Protein AF-W9EE15-F1 (afdb_monomer)

Structure (mmCIF, N/CA/C/O backbone):
data_AF-W9EE15-F1
#
_entry.id   AF-W9EE15-F1
#
loop_
_atom_site.group_PDB
_atom_site.id
_atom_site.type_symbol
_atom_site.label_atom_id
_atom_site.label_alt_id
_atom_site.label_comp_id
_atom_site.label_asym_id
_atom_site.label_entity_id
_atom_site.label_seq_id
_atom_site.pdbx_PDB_ins_c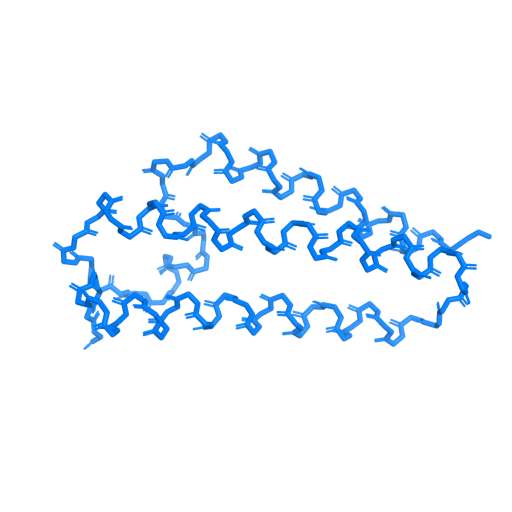ode
_atom_site.Cartn_x
_atom_site.Cartn_y
_atom_site.Cartn_z
_atom_site.occupancy
_atom_site.B_iso_or_equiv
_atom_site.auth_seq_id
_atom_site.auth_comp_id
_atom_site.auth_asym_id
_atom_site.auth_atom_id
_atom_site.pdbx_PDB_model_num
ATOM 1 N N . MET A 1 1 ? 13.108 2.933 -22.304 1.00 67.88 1 MET A N 1
ATOM 2 C CA . MET A 1 1 ? 12.630 3.381 -20.978 1.00 67.88 1 MET A CA 1
ATOM 3 C C . MET A 1 1 ? 11.519 2.444 -20.547 1.00 67.88 1 MET A C 1
ATOM 5 O O . MET A 1 1 ? 10.643 2.166 -21.360 1.00 67.88 1 MET A O 1
ATOM 9 N N . ASN A 1 2 ? 11.590 1.888 -19.339 1.00 81.44 2 ASN A N 1
ATOM 10 C CA . ASN A 1 2 ? 10.630 0.879 -18.902 1.00 81.44 2 ASN A CA 1
ATOM 11 C C . ASN A 1 2 ? 9.294 1.535 -18.518 1.00 81.44 2 ASN A C 1
ATOM 13 O O . ASN A 1 2 ? 9.072 1.904 -17.365 1.00 81.44 2 ASN A O 1
ATOM 17 N N . TRP A 1 3 ? 8.420 1.713 -19.511 1.00 85.00 3 TRP A N 1
ATOM 18 C CA . TRP A 1 3 ? 7.108 2.350 -19.357 1.00 85.00 3 TRP A CA 1
ATOM 19 C C . TRP A 1 3 ? 6.247 1.686 -18.283 1.00 85.00 3 TRP A C 1
ATOM 21 O O . TRP A 1 3 ? 5.496 2.361 -17.584 1.00 85.00 3 TRP A O 1
ATOM 31 N N . LEU A 1 4 ? 6.396 0.377 -18.095 1.00 87.25 4 LEU A N 1
ATOM 32 C CA . LEU A 1 4 ? 5.647 -0.358 -17.085 1.00 87.25 4 LEU A CA 1
ATOM 33 C C . LEU A 1 4 ? 6.094 -0.015 -15.657 1.00 87.25 4 LEU A C 1
ATOM 35 O O . LEU A 1 4 ? 5.262 0.068 -14.756 1.00 87.25 4 LEU A O 1
ATOM 39 N N . GLY A 1 5 ? 7.386 0.254 -15.450 1.00 87.69 5 GLY A N 1
ATOM 40 C CA . GLY A 1 5 ? 7.881 0.765 -14.170 1.00 87.69 5 GLY A CA 1
ATOM 41 C C . GLY A 1 5 ? 7.304 2.146 -13.841 1.00 87.69 5 GLY A C 1
ATOM 42 O O . GLY A 1 5 ? 6.935 2.397 -12.697 1.00 87.69 5 GLY A O 1
ATOM 43 N N . ILE A 1 6 ? 7.125 3.008 -14.852 1.00 91.31 6 ILE A N 1
ATOM 44 C CA . ILE A 1 6 ? 6.486 4.328 -14.692 1.00 91.31 6 ILE A CA 1
ATOM 45 C C .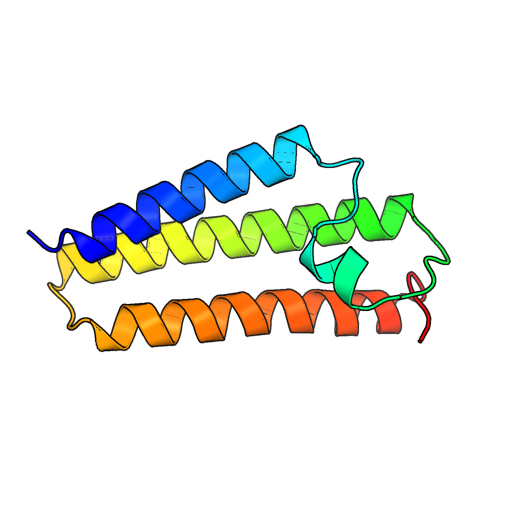 ILE A 1 6 ? 5.026 4.171 -14.258 1.00 91.31 6 ILE A C 1
ATOM 47 O O . ILE A 1 6 ? 4.590 4.845 -13.325 1.00 91.31 6 ILE A O 1
ATOM 51 N N . VAL A 1 7 ? 4.286 3.246 -14.878 1.00 91.38 7 VAL A N 1
ATOM 52 C CA . VAL A 1 7 ? 2.908 2.920 -14.470 1.00 91.38 7 VAL A CA 1
ATOM 53 C C . VAL A 1 7 ? 2.862 2.489 -13.003 1.00 91.38 7 VAL A C 1
ATOM 55 O O . VAL A 1 7 ? 1.974 2.925 -12.274 1.00 91.38 7 VAL A O 1
ATOM 58 N N . LEU A 1 8 ? 3.836 1.695 -12.545 1.00 91.25 8 LEU A N 1
ATOM 59 C CA . LEU A 1 8 ? 3.915 1.253 -11.151 1.00 91.25 8 LEU A CA 1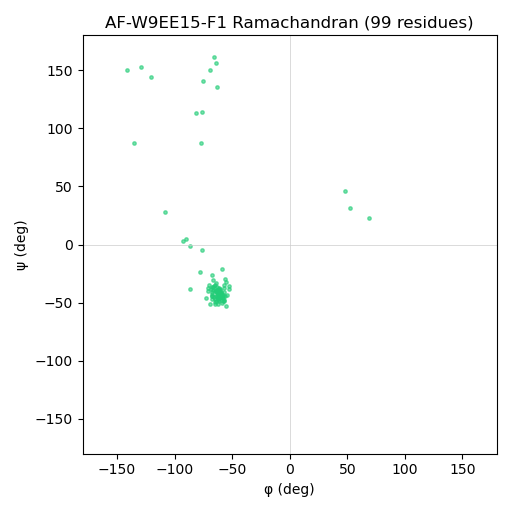
ATOM 60 C C . LEU A 1 8 ? 4.117 2.419 -10.174 1.00 91.25 8 LEU A C 1
ATOM 62 O O . LEU A 1 8 ? 3.443 2.491 -9.147 1.00 91.25 8 LEU A O 1
ATOM 66 N N . VAL A 1 9 ? 5.016 3.350 -10.513 1.00 94.12 9 VAL A N 1
ATOM 67 C CA . VAL A 1 9 ? 5.264 4.557 -9.710 1.00 94.12 9 VAL A CA 1
ATOM 68 C C . VAL A 1 9 ? 3.998 5.406 -9.622 1.00 94.12 9 VAL A C 1
ATOM 70 O O . VAL A 1 9 ? 3.583 5.780 -8.525 1.00 94.12 9 VAL A O 1
ATOM 73 N N . ILE A 1 10 ? 3.345 5.660 -10.760 1.00 94.81 10 ILE A N 1
ATOM 74 C CA . ILE A 1 10 ? 2.094 6.426 -10.814 1.00 94.81 10 ILE A CA 1
ATOM 75 C C . ILE A 1 10 ? 1.010 5.736 -9.977 1.00 94.81 10 ILE A C 1
ATOM 77 O O . ILE A 1 10 ? 0.346 6.393 -9.176 1.00 94.81 10 ILE A O 1
ATOM 81 N N . ALA A 1 11 ? 0.864 4.414 -10.096 1.00 93.38 11 ALA A N 1
ATOM 82 C CA . ALA A 1 11 ? -0.082 3.641 -9.297 1.00 93.38 11 ALA A CA 1
ATOM 83 C C . ALA A 1 11 ? 0.204 3.760 -7.792 1.00 93.38 11 ALA A C 1
ATOM 85 O O . ALA A 1 11 ? -0.727 3.958 -7.014 1.00 93.38 11 ALA A O 1
ATOM 86 N N . GLY A 1 12 ? 1.475 3.712 -7.380 1.00 93.31 12 GLY A N 1
ATOM 87 C CA . GLY A 1 12 ? 1.876 3.922 -5.989 1.00 93.31 12 GLY A CA 1
ATOM 88 C C . GLY A 1 12 ? 1.477 5.302 -5.461 1.00 93.31 12 GLY A C 1
ATOM 89 O O . GLY A 1 12 ? 0.922 5.398 -4.364 1.00 93.31 12 GLY A O 1
ATOM 90 N N . VAL A 1 13 ? 1.696 6.361 -6.246 1.00 95.31 13 VAL A N 1
ATOM 91 C CA . VAL A 1 13 ? 1.336 7.741 -5.870 1.00 95.31 13 VAL A CA 1
ATOM 92 C C . VAL A 1 13 ? -0.182 7.921 -5.795 1.00 95.31 13 VAL A C 1
ATOM 94 O O . VAL A 1 13 ? -0.694 8.435 -4.798 1.00 95.31 13 VAL A O 1
ATOM 97 N N . ILE A 1 14 ? -0.921 7.443 -6.801 1.00 94.75 14 ILE A N 1
ATOM 98 C CA . ILE A 1 14 ? -2.391 7.495 -6.817 1.00 94.75 14 ILE A CA 1
ATOM 99 C C . ILE A 1 14 ? -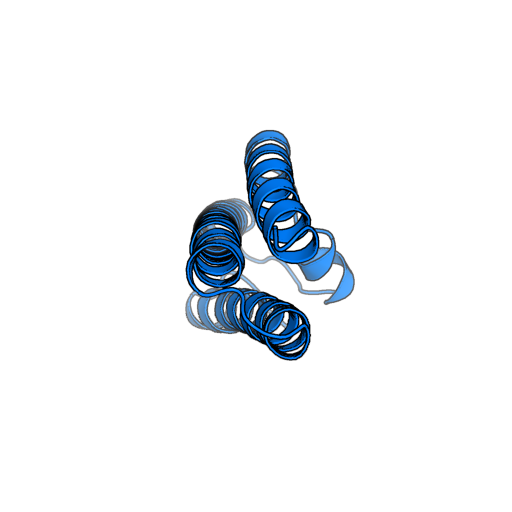2.962 6.719 -5.626 1.00 94.75 14 ILE A C 1
ATOM 101 O O . ILE A 1 14 ? -3.871 7.203 -4.949 1.00 94.75 14 ILE A O 1
ATOM 105 N N . TYR A 1 15 ? -2.411 5.541 -5.326 1.00 92.88 15 TYR A N 1
ATOM 106 C CA . TYR A 1 15 ? -2.832 4.737 -4.183 1.00 92.88 15 TYR A CA 1
ATOM 107 C C . TYR A 1 15 ? -2.592 5.458 -2.849 1.00 92.88 15 TYR A C 1
ATOM 109 O O . TYR A 1 15 ? -3.445 5.397 -1.959 1.00 92.88 15 TYR A O 1
ATOM 117 N N . LEU A 1 16 ? -1.482 6.194 -2.710 1.00 93.62 16 LEU A N 1
ATOM 118 C CA . LEU A 1 16 ? -1.211 7.014 -1.524 1.00 93.62 16 LEU A CA 1
ATOM 119 C C . LEU A 1 16 ? -2.260 8.106 -1.349 1.00 93.62 16 LEU A C 1
ATOM 121 O O . LEU A 1 16 ? -2.854 8.225 -0.279 1.00 93.62 16 LEU A O 1
ATOM 125 N N . MET A 1 17 ? -2.511 8.872 -2.415 1.00 92.31 17 MET A N 1
ATOM 126 C CA . MET A 1 17 ? -3.514 9.934 -2.413 1.00 92.31 17 MET A CA 1
ATOM 127 C C . MET A 1 17 ? -4.886 9.380 -2.038 1.00 92.31 17 MET A C 1
ATOM 129 O O . MET A 1 17 ? -5.539 9.902 -1.136 1.00 92.31 17 MET A O 1
ATOM 133 N N . TYR A 1 18 ? -5.293 8.280 -2.675 1.00 91.06 18 TYR A N 1
ATOM 134 C CA . TYR A 1 18 ? -6.542 7.595 -2.367 1.00 91.06 18 TYR A CA 1
ATOM 135 C C . TYR A 1 18 ? -6.627 7.195 -0.888 1.00 91.06 18 TYR A C 1
ATOM 137 O O . TYR A 1 18 ? -7.664 7.405 -0.257 1.00 91.06 18 TYR A O 1
ATOM 145 N N . SER A 1 19 ? -5.542 6.648 -0.334 1.00 89.19 19 SER A N 1
ATOM 146 C CA . SER A 1 19 ? -5.483 6.173 1.052 1.00 89.19 19 SER A CA 1
ATOM 147 C C . SER A 1 19 ? -5.577 7.313 2.064 1.00 89.19 19 SER A C 1
ATOM 149 O O . SER A 1 19 ? -6.224 7.159 3.095 1.00 89.19 19 SER A O 1
ATOM 151 N N . ILE A 1 20 ? -4.978 8.468 1.763 1.00 90.75 20 ILE A N 1
ATOM 152 C CA . ILE A 1 20 ? -5.047 9.660 2.618 1.00 90.75 20 ILE A CA 1
ATOM 153 C C . ILE A 1 20 ? -6.443 10.293 2.553 1.00 90.75 20 ILE A C 1
ATOM 155 O O . ILE A 1 20 ? -7.021 10.600 3.595 1.00 90.75 20 ILE A O 1
ATOM 159 N N . LEU A 1 21 ? -7.007 10.450 1.349 1.00 89.12 21 LEU A N 1
ATOM 160 C CA . LEU A 1 21 ? -8.342 11.032 1.147 1.00 89.12 21 LEU A CA 1
ATOM 161 C C . LEU A 1 21 ? -9.453 10.174 1.764 1.00 89.12 21 LEU A C 1
ATOM 163 O O . LEU A 1 21 ? -10.453 10.701 2.241 1.00 89.12 21 LEU A O 1
ATOM 167 N N . ASN A 1 22 ? -9.276 8.852 1.768 1.00 87.25 22 ASN A N 1
ATOM 168 C CA . ASN A 1 22 ? -10.237 7.896 2.312 1.00 87.25 22 ASN A CA 1
ATOM 169 C C . ASN A 1 22 ? -9.757 7.260 3.623 1.00 87.25 22 ASN A C 1
ATOM 171 O O . ASN A 1 22 ? -10.155 6.139 3.931 1.00 87.25 22 ASN A O 1
ATOM 175 N N . LYS A 1 23 ? -8.927 7.959 4.407 1.00 85.94 23 LYS A N 1
ATOM 176 C CA . LYS A 1 23 ? -8.371 7.448 5.675 1.00 85.94 23 LYS A CA 1
ATOM 177 C C . LYS A 1 23 ? -9.439 6.996 6.681 1.00 85.94 23 LYS A C 1
ATOM 179 O O . LYS A 1 23 ? -9.196 6.073 7.450 1.00 85.94 23 LYS A O 1
ATOM 184 N N . ASP A 1 24 ? -10.618 7.615 6.635 1.00 83.31 24 ASP A N 1
ATOM 185 C CA . ASP A 1 24 ? -11.743 7.334 7.534 1.00 83.31 24 ASP A CA 1
ATOM 186 C C . ASP A 1 24 ? -12.679 6.241 6.980 1.00 83.31 24 ASP A C 1
ATOM 188 O O . ASP A 1 24 ? -13.729 5.947 7.548 1.00 83.31 24 ASP A O 1
ATOM 192 N N . LYS A 1 25 ? -12.320 5.631 5.841 1.00 82.81 25 LYS A N 1
ATOM 193 C CA . LYS A 1 25 ? -13.093 4.578 5.180 1.00 82.81 25 LYS A CA 1
ATOM 194 C C . LYS A 1 25 ? -12.273 3.298 5.063 1.00 82.81 25 LYS A C 1
ATOM 196 O O . LYS A 1 25 ? -11.073 3.294 4.792 1.00 82.81 25 LYS A O 1
ATOM 201 N N . VAL A 1 26 ? -12.955 2.169 5.210 1.00 79.31 26 VAL A N 1
ATOM 202 C CA . VAL A 1 26 ? -12.383 0.852 4.915 1.00 79.31 26 VAL A CA 1
ATOM 203 C C . VAL A 1 26 ? -12.038 0.750 3.430 1.00 79.31 26 VAL A C 1
ATOM 205 O O . VAL A 1 26 ? -12.835 1.133 2.571 1.00 79.31 26 VAL A O 1
ATOM 208 N N . THR A 1 27 ? -10.857 0.220 3.112 1.00 76.06 27 THR A N 1
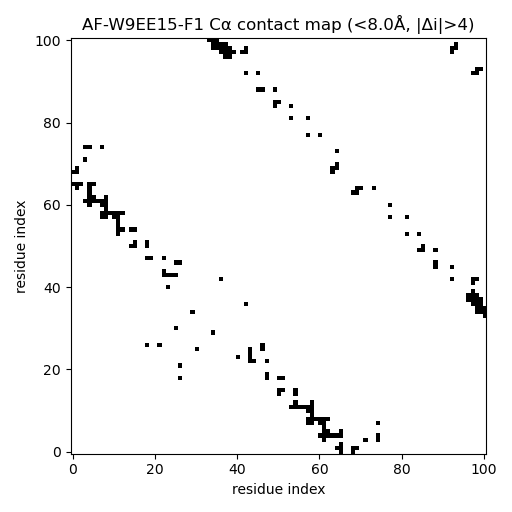ATOM 209 C CA . THR A 1 27 ? -10.463 -0.022 1.720 1.00 76.06 27 THR A CA 1
ATOM 210 C C . THR A 1 27 ? -11.377 -1.064 1.078 1.00 76.06 27 THR A C 1
ATOM 212 O O . THR A 1 27 ? -11.969 -1.916 1.747 1.00 76.06 27 THR A O 1
ATOM 215 N N . TYR A 1 28 ? -11.473 -1.023 -0.255 1.00 69.06 28 TYR A N 1
ATOM 216 C CA . TYR A 1 28 ? -12.248 -1.999 -1.027 1.00 69.06 28 TYR A CA 1
ATOM 217 C C . TYR A 1 28 ? -11.855 -3.446 -0.686 1.00 69.06 28 TYR A C 1
ATOM 219 O O . TYR A 1 28 ? -12.716 -4.315 -0.556 1.00 69.06 28 TYR A O 1
ATOM 227 N N . TYR A 1 29 ? -10.559 -3.678 -0.467 1.00 65.75 29 TYR A N 1
ATOM 228 C CA . TYR A 1 29 ? -10.021 -4.972 -0.066 1.00 65.75 29 TYR A CA 1
ATOM 229 C C . TYR A 1 29 ? -10.636 -5.467 1.253 1.00 65.75 29 TYR A C 1
ATOM 231 O O . TYR A 1 29 ? -11.164 -6.576 1.312 1.00 65.75 29 TYR A O 1
ATOM 239 N N . THR A 1 30 ? -10.647 -4.626 2.291 1.00 67.25 30 THR A N 1
ATOM 240 C CA . THR A 1 30 ? -11.255 -4.953 3.589 1.00 67.25 30 THR A CA 1
ATOM 241 C C . THR A 1 30 ? -12.755 -5.178 3.478 1.00 67.25 30 THR A C 1
ATOM 243 O O . THR A 1 30 ? -13.290 -6.122 4.057 1.00 67.25 30 THR A O 1
ATOM 246 N N . ARG A 1 31 ? -13.444 -4.352 2.684 1.00 70.25 31 ARG A N 1
ATOM 247 C CA . ARG A 1 31 ? -14.889 -4.490 2.469 1.00 70.25 31 ARG A CA 1
ATOM 248 C C . ARG A 1 31 ? -15.244 -5.840 1.840 1.00 70.25 31 ARG A C 1
ATOM 250 O O . ARG A 1 31 ? -16.244 -6.445 2.218 1.00 70.25 31 ARG A O 1
ATOM 257 N N . LYS A 1 32 ? -14.415 -6.328 0.913 1.00 73.81 32 LYS A N 1
ATOM 258 C CA . LYS A 1 32 ? -14.599 -7.629 0.255 1.00 73.81 32 LYS A CA 1
ATOM 259 C C . LYS A 1 32 ? -14.440 -8.807 1.223 1.00 73.81 32 LYS A C 1
ATOM 261 O O . LYS A 1 32 ? -15.101 -9.823 1.038 1.00 73.81 32 LYS A O 1
ATOM 266 N N . ALA A 1 33 ? -13.616 -8.661 2.258 1.00 71.50 33 ALA A N 1
ATOM 267 C CA . ALA A 1 33 ? -13.336 -9.722 3.221 1.00 71.50 33 ALA A CA 1
ATOM 268 C C . ALA A 1 33 ? -14.464 -9.968 4.251 1.00 71.50 33 ALA A C 1
ATOM 270 O O . ALA A 1 33 ? -14.364 -10.921 5.014 1.00 71.50 33 ALA A O 1
ATOM 271 N N . LYS A 1 34 ? -15.542 -9.159 4.266 1.00 72.31 34 LYS A N 1
ATOM 272 C CA . LYS A 1 34 ? -16.710 -9.288 5.177 1.00 72.31 34 LYS A CA 1
ATOM 273 C C . LYS A 1 34 ? -16.362 -9.363 6.673 1.00 72.31 34 LYS A C 1
ATOM 275 O O . LYS A 1 34 ? -17.067 -9.986 7.458 1.00 72.31 34 LYS A O 1
ATOM 280 N N . ILE A 1 35 ? -15.285 -8.705 7.062 1.00 78.38 35 ILE A N 1
ATOM 281 C CA . ILE A 1 35 ? -14.750 -8.775 8.418 1.00 78.38 35 ILE A CA 1
ATOM 282 C C . ILE A 1 35 ? -15.596 -7.946 9.384 1.00 78.38 35 ILE A C 1
ATOM 284 O O . ILE A 1 35 ? -16.018 -6.832 9.051 1.00 78.38 35 ILE A O 1
ATOM 288 N N . ARG A 1 36 ? -15.801 -8.455 10.604 1.00 79.25 36 ARG A N 1
ATOM 289 C CA 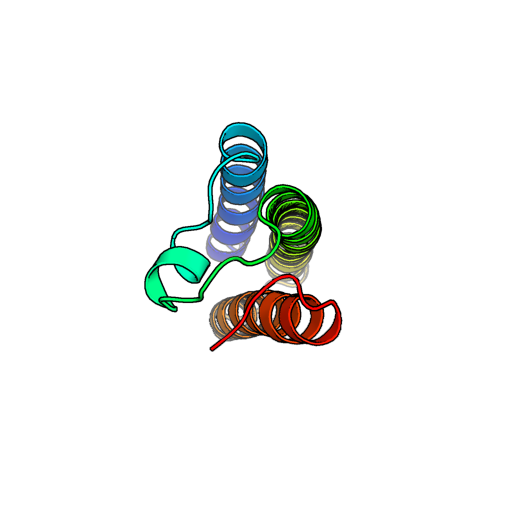. ARG A 1 36 ? -16.481 -7.711 11.666 1.00 79.25 36 ARG A CA 1
ATOM 290 C C . ARG A 1 36 ? -15.486 -6.766 12.338 1.00 79.25 36 ARG A C 1
ATOM 292 O O . ARG A 1 36 ? -14.539 -7.203 12.984 1.00 79.25 36 ARG A O 1
ATOM 299 N N . LEU A 1 37 ? -15.692 -5.461 12.173 1.00 84.19 37 LEU A N 1
ATOM 300 C CA . LEU A 1 37 ? -14.883 -4.432 12.831 1.00 84.19 37 LEU A CA 1
ATOM 301 C C . LEU A 1 37 ? -15.305 -4.320 14.300 1.00 84.19 37 LEU A C 1
ATOM 303 O O . LEU A 1 37 ? -16.424 -3.904 14.589 1.00 84.19 37 LEU A O 1
ATOM 307 N N . LEU A 1 38 ? -14.408 -4.687 15.216 1.00 84.50 38 LEU A N 1
ATOM 308 C CA . LEU A 1 38 ? -14.602 -4.522 16.661 1.00 84.50 38 LEU A CA 1
ATOM 309 C C . LEU A 1 38 ? -14.157 -3.128 17.117 1.00 84.50 38 LEU A C 1
ATOM 311 O O . LEU A 1 38 ? -14.801 -2.515 17.964 1.00 84.50 38 LEU A O 1
ATOM 315 N N . LYS A 1 39 ? -13.062 -2.619 16.532 1.00 88.12 39 LYS A N 1
ATOM 316 C CA . LYS A 1 39 ? -12.488 -1.301 16.834 1.00 88.12 39 LYS A CA 1
ATOM 317 C C . LYS A 1 39 ? -12.122 -0.563 15.548 1.00 88.12 39 LYS A C 1
ATOM 319 O O . LYS A 1 39 ? -11.000 -0.662 15.048 1.00 88.12 39 LYS A O 1
ATOM 324 N N . SER A 1 40 ? -13.096 0.163 14.998 1.00 86.50 40 SER A N 1
ATOM 325 C CA . SER A 1 40 ? -12.998 0.839 13.697 1.00 86.50 40 SER A CA 1
ATOM 326 C C . SER A 1 40 ? -11.829 1.814 13.615 1.00 86.50 40 SER A C 1
ATOM 328 O O . SER A 1 40 ? -11.053 1.757 12.668 1.00 86.50 40 SER A O 1
ATOM 330 N N . ASP A 1 41 ? -11.661 2.678 14.611 1.00 88.00 41 ASP A N 1
ATOM 331 C CA . ASP A 1 41 ? -10.716 3.798 14.522 1.00 88.00 41 ASP A CA 1
ATOM 332 C C . ASP A 1 41 ? -9.264 3.315 14.562 1.00 88.00 41 ASP A C 1
ATOM 334 O O . ASP A 1 41 ? -8.384 3.820 13.860 1.00 88.00 41 ASP A O 1
ATOM 338 N N . GLU A 1 42 ? -9.009 2.292 15.374 1.00 90.81 42 GLU A N 1
ATOM 339 C CA . GLU A 1 42 ? -7.706 1.643 15.501 1.00 90.81 42 GLU A CA 1
ATOM 340 C C . GLU A 1 42 ? -7.380 0.833 14.243 1.00 90.81 42 GLU A C 1
ATOM 342 O O . GLU A 1 42 ? -6.255 0.897 13.736 1.00 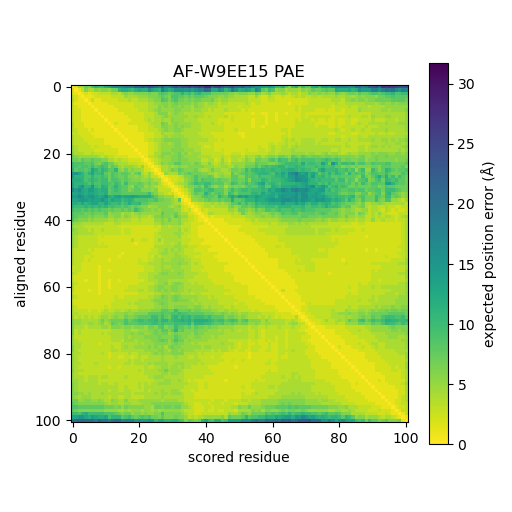90.81 42 GLU A O 1
ATOM 347 N N . PHE A 1 43 ? -8.386 0.153 13.684 1.00 90.69 43 PHE A N 1
ATOM 348 C CA . PHE A 1 43 ? -8.270 -0.532 12.405 1.00 90.69 43 PHE A CA 1
ATOM 349 C C . PHE A 1 43 ? -7.947 0.439 11.264 1.00 90.69 43 PHE A C 1
ATOM 351 O O . PHE A 1 43 ? -7.019 0.186 10.501 1.00 90.69 43 PHE A O 1
ATOM 358 N N . LEU A 1 44 ? -8.654 1.567 11.156 1.00 89.69 44 LEU A N 1
ATOM 359 C CA . LEU A 1 44 ? -8.445 2.562 10.099 1.00 89.69 44 LEU A CA 1
ATOM 360 C C . LEU A 1 44 ? -7.047 3.190 10.181 1.00 89.69 44 LEU A C 1
ATOM 362 O O . LEU A 1 44 ? -6.363 3.313 9.162 1.00 89.69 44 LEU A O 1
ATOM 366 N N . LYS A 1 45 ? -6.557 3.483 11.394 1.00 92.19 45 LYS A N 1
ATOM 367 C CA . LYS A 1 45 ? -5.167 3.927 11.611 1.00 92.19 45 LYS A CA 1
ATOM 368 C C . LYS A 1 45 ? -4.154 2.872 11.161 1.00 92.19 45 LYS A C 1
ATOM 370 O O . LYS A 1 45 ? -3.142 3.219 10.549 1.00 92.19 45 LYS A O 1
ATOM 375 N N . LEU A 1 46 ? -4.403 1.594 11.454 1.00 92.69 46 LEU A N 1
ATOM 376 C CA . LEU A 1 46 ? -3.535 0.497 11.022 1.00 92.69 46 LEU A CA 1
ATOM 377 C C . LEU A 1 46 ? -3.577 0.322 9.496 1.00 92.69 46 LEU A C 1
ATOM 379 O O . LEU A 1 46 ? -2.527 0.232 8.862 1.00 92.69 46 LEU A O 1
ATOM 383 N N . GLN A 1 47 ? -4.769 0.358 8.898 1.00 92.00 47 GLN A N 1
ATOM 384 C CA . GLN A 1 47 ? -4.984 0.278 7.454 1.00 92.00 47 GLN A CA 1
ATOM 385 C C . GLN A 1 47 ? -4.250 1.405 6.722 1.00 92.00 47 GLN A C 1
ATOM 387 O O . GLN A 1 47 ? -3.599 1.149 5.708 1.00 92.00 47 GLN A O 1
ATOM 392 N N . LEU A 1 48 ? -4.301 2.637 7.239 1.00 92.38 48 LEU A N 1
ATOM 393 C CA . LEU A 1 48 ? -3.577 3.769 6.664 1.00 92.38 48 LEU A CA 1
ATOM 394 C C . LEU A 1 48 ? -2.060 3.541 6.703 1.00 92.38 48 LEU A C 1
ATOM 396 O O . LEU A 1 48 ? -1.398 3.727 5.686 1.00 92.38 48 LEU A O 1
ATOM 400 N N . LYS A 1 49 ? -1.512 3.071 7.834 1.00 93.56 49 LYS A N 1
ATOM 401 C CA . LYS A 1 49 ? -0.077 2.744 7.951 1.00 93.56 49 LYS A CA 1
ATOM 402 C C . LYS A 1 49 ? 0.354 1.702 6.919 1.00 93.56 49 LYS A C 1
ATOM 404 O O . LYS A 1 49 ? 1.325 1.923 6.201 1.00 93.56 49 LYS A O 1
ATOM 409 N N . PHE A 1 50 ? -0.388 0.602 6.799 1.00 93.44 50 PHE A N 1
ATOM 410 C CA . PHE A 1 50 ? -0.102 -0.433 5.801 1.00 93.44 50 PHE A CA 1
ATOM 411 C C . PHE A 1 50 ? -0.266 0.076 4.367 1.00 93.44 50 PHE A C 1
ATOM 413 O O . PHE A 1 50 ? 0.508 -0.303 3.494 1.00 93.44 50 PHE A O 1
ATOM 420 N N . SER A 1 51 ? -1.219 0.973 4.119 1.00 93.25 51 SER A N 1
ATOM 421 C CA . SER A 1 51 ? -1.415 1.564 2.793 1.00 93.25 51 SER A CA 1
ATOM 422 C C . SER A 1 51 ? -0.267 2.492 2.393 1.00 93.25 51 SER A C 1
ATOM 424 O O . SER A 1 51 ? 0.176 2.452 1.247 1.00 93.25 51 SER A O 1
ATOM 426 N N . ILE A 1 52 ? 0.274 3.267 3.340 1.00 94.06 52 ILE A N 1
ATOM 427 C CA . ILE A 1 52 ? 1.486 4.070 3.128 1.00 94.06 52 ILE A CA 1
ATOM 428 C C . ILE A 1 52 ? 2.674 3.156 2.806 1.00 94.06 52 ILE A C 1
ATOM 430 O O . ILE A 1 52 ? 3.369 3.396 1.822 1.00 94.06 52 ILE A O 1
ATOM 434 N N . ILE A 1 53 ? 2.867 2.072 3.569 1.00 94.75 53 ILE A N 1
ATOM 435 C CA . ILE A 1 53 ? 3.923 1.079 3.301 1.00 94.75 53 ILE A CA 1
ATOM 436 C C . ILE A 1 53 ? 3.768 0.485 1.893 1.00 94.75 53 ILE A C 1
ATOM 438 O O . ILE A 1 53 ? 4.740 0.427 1.144 1.00 94.75 53 ILE A O 1
ATOM 442 N N . ASN A 1 54 ? 2.547 0.105 1.507 1.00 94.12 54 ASN A N 1
ATOM 443 C CA . ASN A 1 54 ? 2.243 -0.438 0.182 1.00 94.12 54 ASN A CA 1
ATOM 444 C C . ASN A 1 54 ? 2.559 0.547 -0.950 1.00 94.12 54 ASN A C 1
ATOM 446 O O . ASN A 1 54 ? 3.116 0.165 -1.977 1.00 94.12 54 ASN A O 1
ATOM 450 N N . SER A 1 55 ? 2.212 1.820 -0.765 1.00 94.56 55 SER A N 1
ATOM 451 C CA . SER A 1 55 ? 2.524 2.867 -1.735 1.00 94.56 55 SER A CA 1
ATOM 452 C C . SER A 1 55 ? 4.031 3.085 -1.877 1.00 94.56 55 SER A C 1
ATOM 454 O O . SER A 1 55 ? 4.540 3.076 -2.997 1.00 94.56 55 SER A O 1
ATOM 456 N N . ILE A 1 56 ? 4.747 3.231 -0.756 1.00 95.44 56 ILE A N 1
ATOM 457 C CA . ILE A 1 56 ? 6.205 3.409 -0.752 1.00 95.44 56 ILE A CA 1
ATOM 458 C C . ILE A 1 56 ? 6.871 2.227 -1.455 1.00 95.44 56 ILE A C 1
ATOM 460 O O . ILE A 1 56 ? 7.740 2.425 -2.303 1.00 95.44 56 ILE A O 1
ATOM 464 N N . TYR A 1 57 ? 6.417 1.008 -1.155 1.00 95.12 57 TYR A N 1
ATOM 465 C CA . TYR A 1 57 ? 6.865 -0.202 -1.829 1.00 95.12 57 TYR A CA 1
ATOM 466 C C . TYR A 1 57 ? 6.687 -0.105 -3.353 1.00 95.12 57 TYR A C 1
ATOM 468 O O . TYR A 1 57 ? 7.665 -0.270 -4.079 1.00 95.12 57 TYR A O 1
ATOM 476 N N . LEU A 1 58 ? 5.485 0.217 -3.846 1.00 94.56 58 LEU A N 1
ATOM 477 C CA . LEU A 1 58 ? 5.218 0.332 -5.286 1.00 94.56 58 LEU A CA 1
ATOM 478 C C . LEU A 1 58 ? 6.086 1.400 -5.963 1.00 94.56 58 LEU A C 1
ATOM 480 O O . LEU A 1 58 ? 6.598 1.167 -7.056 1.00 94.56 58 LEU A O 1
ATOM 484 N N . VAL A 1 59 ? 6.288 2.550 -5.316 1.00 95.75 59 VAL A N 1
ATOM 485 C CA . VAL A 1 59 ? 7.126 3.629 -5.857 1.00 95.75 59 VAL A CA 1
ATOM 486 C C . VAL A 1 59 ? 8.586 3.189 -5.956 1.00 95.75 59 VAL A C 1
ATOM 488 O O . VAL A 1 59 ? 9.176 3.285 -7.031 1.00 95.75 59 VAL A O 1
ATOM 491 N N . ILE A 1 60 ? 9.162 2.657 -4.874 1.00 94.44 60 ILE A N 1
ATOM 492 C CA . ILE A 1 60 ? 10.557 2.189 -4.864 1.00 94.44 60 ILE A CA 1
ATOM 493 C C . ILE A 1 60 ? 10.745 1.073 -5.891 1.00 94.44 60 ILE A C 1
ATOM 495 O O . ILE A 1 60 ? 11.685 1.101 -6.682 1.00 94.44 60 ILE A O 1
ATOM 499 N N . PHE A 1 61 ? 9.831 0.105 -5.919 1.00 93.88 61 PHE A N 1
ATOM 500 C CA . PHE A 1 61 ? 9.927 -1.035 -6.820 1.00 93.88 61 PHE A CA 1
ATOM 501 C C . PHE A 1 61 ? 9.776 -0.620 -8.290 1.00 93.88 61 PHE A C 1
ATOM 503 O O . PHE A 1 61 ? 10.524 -1.093 -9.145 1.00 93.88 61 PHE A O 1
ATOM 510 N N . GLY A 1 62 ? 8.881 0.326 -8.585 1.00 92.62 62 GLY A N 1
ATOM 511 C CA . GLY A 1 62 ? 8.751 0.931 -9.910 1.00 92.62 62 GLY A CA 1
ATOM 512 C C . GLY A 1 62 ? 10.027 1.648 -10.359 1.00 92.62 62 GLY A C 1
ATOM 513 O O . GLY A 1 62 ? 10.468 1.451 -11.491 1.00 92.62 62 GLY A O 1
ATOM 514 N N . ILE A 1 63 ? 10.677 2.404 -9.464 1.00 93.81 63 ILE A N 1
ATOM 515 C CA . ILE A 1 63 ? 11.972 3.049 -9.738 1.00 93.81 63 ILE A CA 1
ATOM 516 C C . ILE A 1 63 ? 13.046 2.000 -10.056 1.00 93.81 63 ILE A C 1
ATOM 518 O O . ILE A 1 63 ? 13.756 2.148 -11.049 1.00 93.81 63 ILE A O 1
ATOM 522 N N . LEU A 1 64 ? 13.135 0.914 -9.279 1.00 93.00 64 LEU A N 1
ATOM 523 C CA . LEU A 1 64 ? 14.089 -0.173 -9.539 1.00 93.00 64 LEU A CA 1
ATOM 524 C C . LEU A 1 64 ? 13.865 -0.810 -10.920 1.00 93.00 64 LEU A C 1
ATOM 526 O O . LEU A 1 64 ? 14.823 -1.030 -11.657 1.00 93.00 64 LEU A O 1
ATOM 530 N N . ILE A 1 65 ? 12.610 -1.045 -11.312 1.00 91.69 65 ILE A N 1
ATOM 531 C CA . ILE A 1 65 ? 12.266 -1.583 -12.638 1.00 91.69 65 ILE A CA 1
ATOM 532 C C . ILE A 1 65 ? 12.734 -0.650 -13.767 1.00 91.69 65 ILE A C 1
ATOM 534 O O . ILE A 1 65 ? 13.207 -1.131 -14.800 1.00 91.69 65 ILE A O 1
ATOM 538 N N . ILE A 1 66 ? 12.621 0.670 -13.582 1.00 92.62 66 ILE A N 1
ATOM 539 C CA . ILE A 1 66 ? 13.077 1.672 -14.557 1.00 92.62 66 ILE A CA 1
ATOM 540 C C . ILE A 1 66 ? 14.604 1.694 -14.638 1.00 92.62 66 ILE A C 1
ATOM 542 O O . ILE A 1 66 ? 15.145 1.596 -15.738 1.00 92.62 66 ILE A O 1
ATOM 546 N N . VAL A 1 67 ? 15.284 1.808 -13.493 1.00 93.50 67 VAL A N 1
ATOM 547 C CA . VAL A 1 67 ? 16.746 1.969 -13.405 1.00 93.50 67 VAL A CA 1
ATOM 548 C C . VAL A 1 67 ? 17.476 0.730 -13.916 1.00 93.50 67 VAL A C 1
ATOM 550 O O . VAL A 1 67 ? 18.410 0.849 -14.702 1.00 93.50 67 VAL A O 1
ATOM 553 N N . PHE A 1 68 ? 17.026 -0.461 -13.518 1.00 91.69 68 PHE A N 1
ATOM 554 C CA . PHE A 1 68 ? 17.651 -1.728 -13.906 1.00 91.69 68 PHE A CA 1
ATOM 555 C C . PHE A 1 68 ? 17.038 -2.346 -15.170 1.00 91.69 68 PHE A C 1
ATOM 557 O O . PHE A 1 68 ? 17.426 -3.444 -15.560 1.00 91.69 68 PHE A O 1
ATOM 564 N N . ASN A 1 69 ? 16.081 -1.659 -15.807 1.00 88.75 69 ASN A N 1
ATOM 565 C CA . ASN A 1 69 ? 15.369 -2.120 -17.001 1.00 88.75 69 ASN A CA 1
ATOM 566 C C . ASN A 1 69 ? 14.852 -3.572 -16.877 1.00 88.75 69 ASN A C 1
ATOM 568 O O . ASN A 1 69 ? 15.037 -4.401 -17.768 1.00 88.75 69 ASN A O 1
ATOM 572 N N . LEU A 1 70 ? 14.230 -3.883 -15.736 1.00 88.25 70 LEU A N 1
ATOM 573 C CA . LEU A 1 70 ? 13.806 -5.242 -15.390 1.00 88.25 70 LEU A CA 1
ATOM 574 C C . LEU A 1 70 ? 12.646 -5.735 -16.271 1.00 88.25 70 LEU A C 1
ATOM 576 O O . LEU A 1 70 ? 11.792 -4.959 -16.699 1.00 88.25 70 LEU A O 1
ATOM 580 N N . ASN A 1 71 ? 12.582 -7.049 -16.500 1.00 87.94 71 ASN A N 1
ATOM 581 C CA . ASN A 1 71 ? 11.519 -7.668 -17.297 1.00 87.94 71 ASN A CA 1
ATOM 582 C C . ASN A 1 71 ? 10.131 -7.536 -16.621 1.00 87.94 71 ASN A C 1
ATOM 584 O O . ASN A 1 71 ? 10.005 -7.347 -15.412 1.00 87.94 71 ASN A O 1
ATOM 588 N N . SER A 1 72 ? 9.065 -7.699 -17.397 1.00 83.75 72 SER A N 1
ATOM 589 C CA . SER A 1 72 ? 7.667 -7.594 -16.977 1.00 83.75 72 SER A CA 1
ATOM 590 C C . SER A 1 72 ? 7.256 -8.566 -15.862 1.00 83.75 72 SER A C 1
ATOM 592 O O . SER A 1 72 ? 6.323 -8.271 -15.118 1.00 83.75 72 SER A O 1
ATOM 594 N N . ILE A 1 73 ? 7.982 -9.673 -15.663 1.00 89.62 73 ILE A N 1
ATOM 595 C CA . ILE A 1 73 ? 7.795 -10.591 -14.522 1.00 89.62 73 ILE A CA 1
ATOM 596 C C . ILE A 1 73 ? 7.832 -9.860 -13.173 1.00 89.62 73 ILE A C 1
ATOM 598 O O . ILE A 1 73 ? 7.068 -10.191 -12.265 1.00 89.62 73 ILE A O 1
ATOM 602 N N . PHE A 1 74 ? 8.667 -8.827 -13.045 1.00 87.81 74 PHE A N 1
ATOM 603 C CA . PHE A 1 74 ? 8.789 -8.075 -11.799 1.00 87.81 74 PHE A CA 1
ATOM 604 C C . PHE A 1 74 ? 7.517 -7.277 -11.473 1.00 87.81 74 PHE A C 1
ATOM 606 O O . PHE A 1 74 ? 7.191 -7.083 -10.307 1.00 87.81 74 PHE A O 1
ATOM 613 N N . ILE A 1 75 ? 6.718 -6.902 -12.473 1.00 86.19 75 ILE A N 1
ATOM 614 C CA . ILE A 1 75 ? 5.417 -6.253 -12.251 1.00 86.19 75 ILE A CA 1
ATOM 615 C C . ILE A 1 75 ? 4.444 -7.234 -11.604 1.00 86.19 75 ILE A C 1
ATOM 617 O O . ILE A 1 75 ? 3.766 -6.889 -10.637 1.00 86.19 75 ILE A O 1
ATOM 621 N N . VAL A 1 76 ? 4.406 -8.474 -12.094 1.00 88.88 76 VAL A N 1
ATOM 622 C CA . VAL A 1 76 ? 3.563 -9.523 -11.510 1.00 88.88 76 VAL A CA 1
ATOM 623 C C . VAL A 1 76 ? 3.987 -9.787 -10.067 1.00 88.88 76 VAL A C 1
ATOM 625 O O . VAL A 1 76 ? 3.142 -9.795 -9.172 1.00 88.88 76 VAL A O 1
ATOM 628 N N . ALA A 1 77 ? 5.297 -9.892 -9.818 1.00 90.50 77 ALA A N 1
ATOM 629 C CA . ALA A 1 77 ? 5.838 -10.020 -8.467 1.00 90.50 77 ALA A CA 1
ATOM 630 C C . ALA A 1 77 ? 5.410 -8.853 -7.559 1.00 90.50 77 ALA A C 1
ATOM 632 O O . ALA A 1 77 ? 5.080 -9.071 -6.392 1.00 90.50 77 ALA A O 1
ATOM 633 N N . SER A 1 78 ? 5.332 -7.633 -8.098 1.00 89.81 78 SER A N 1
ATOM 634 C CA . SER A 1 78 ? 4.886 -6.474 -7.324 1.00 89.81 78 SER A CA 1
ATOM 635 C C . SER A 1 78 ? 3.423 -6.537 -6.896 1.00 89.81 78 SER A C 1
ATOM 637 O O . SER A 1 78 ? 3.099 -6.186 -5.762 1.00 89.81 78 SER A O 1
ATOM 639 N N . GLY A 1 79 ? 2.548 -7.078 -7.747 1.00 89.62 79 GLY A N 1
ATOM 640 C CA . GLY A 1 79 ? 1.156 -7.340 -7.385 1.00 89.62 79 GLY A CA 1
ATOM 641 C C . GLY A 1 79 ? 1.033 -8.382 -6.269 1.00 89.62 79 GLY A C 1
ATOM 642 O O . GLY A 1 79 ? 0.229 -8.213 -5.351 1.00 89.62 79 GLY A O 1
ATOM 643 N N . VAL A 1 80 ? 1.871 -9.426 -6.300 1.00 92.62 80 VAL A N 1
ATOM 644 C CA . VAL A 1 80 ? 1.908 -10.462 -5.252 1.00 92.62 80 VAL A CA 1
ATOM 645 C C . VAL A 1 80 ? 2.354 -9.872 -3.914 1.00 92.62 80 VAL A C 1
ATOM 647 O O . VAL A 1 80 ? 1.699 -10.099 -2.897 1.00 92.62 80 VAL A O 1
ATOM 650 N N . ILE A 1 81 ? 3.423 -9.072 -3.905 1.00 92.88 81 ILE A N 1
ATOM 651 C CA . ILE A 1 81 ? 3.916 -8.426 -2.680 1.00 92.88 81 ILE A CA 1
ATOM 652 C C . ILE A 1 81 ? 2.887 -7.425 -2.142 1.00 92.88 81 ILE A C 1
ATOM 654 O O . ILE A 1 81 ? 2.628 -7.400 -0.939 1.00 92.88 81 ILE A O 1
ATOM 658 N N . PHE A 1 82 ? 2.226 -6.665 -3.018 1.00 91.88 82 PHE A N 1
ATOM 659 C CA . PHE A 1 82 ? 1.145 -5.764 -2.622 1.00 91.88 82 PHE A CA 1
ATOM 660 C C . PHE A 1 82 ? 0.000 -6.516 -1.924 1.00 91.88 82 PHE A C 1
ATOM 662 O O . PHE A 1 82 ? -0.494 -6.093 -0.874 1.00 91.88 82 PHE A O 1
ATOM 669 N N . TYR A 1 83 ? -0.417 -7.660 -2.474 1.00 90.69 83 TYR A N 1
ATOM 670 C CA . TYR A 1 83 ? -1.426 -8.518 -1.850 1.00 90.69 83 TYR A CA 1
ATOM 671 C C . TYR A 1 83 ? -0.949 -9.052 -0.495 1.00 90.69 83 TYR A C 1
ATOM 673 O O . TYR A 1 83 ? -1.694 -9.025 0.484 1.00 90.69 83 TYR A O 1
ATOM 681 N N . PHE A 1 84 ? 0.315 -9.469 -0.410 1.00 92.44 84 PHE A N 1
ATOM 682 C CA . PHE A 1 84 ? 0.916 -9.969 0.821 1.00 92.44 84 PHE A CA 1
ATOM 683 C C . PHE A 1 84 ? 0.946 -8.913 1.938 1.00 92.44 84 PHE A C 1
ATOM 685 O O . PHE A 1 84 ? 0.577 -9.211 3.071 1.00 92.44 84 PHE A O 1
ATOM 692 N N . ILE A 1 85 ? 1.285 -7.658 1.633 1.00 92.19 85 ILE A N 1
ATOM 693 C CA . ILE A 1 85 ? 1.245 -6.558 2.613 1.00 92.19 85 ILE A CA 1
ATOM 694 C C . ILE A 1 85 ? -0.188 -6.329 3.122 1.00 92.19 85 ILE A C 1
ATOM 696 O O . ILE A 1 85 ? -0.395 -6.142 4.322 1.00 92.19 85 ILE A O 1
ATOM 700 N N . ASN A 1 86 ? -1.196 -6.401 2.245 1.00 90.38 86 ASN A N 1
ATOM 701 C CA . ASN A 1 86 ? -2.599 -6.322 2.669 1.00 90.38 86 ASN A CA 1
ATOM 702 C C . ASN A 1 86 ? -3.009 -7.528 3.525 1.00 90.38 86 ASN A C 1
ATOM 704 O O . ASN A 1 86 ? -3.771 -7.375 4.472 1.00 90.38 86 ASN A O 1
ATOM 708 N N . PHE A 1 87 ? -2.495 -8.722 3.241 1.00 89.75 87 PHE A N 1
ATOM 709 C CA . PHE A 1 87 ? -2.715 -9.892 4.087 1.00 89.75 87 PHE A CA 1
ATOM 710 C C . PHE A 1 87 ? -2.092 -9.728 5.485 1.00 89.75 87 PHE A C 1
ATOM 712 O O . PHE A 1 87 ? -2.731 -10.050 6.487 1.00 89.75 87 PHE A O 1
ATOM 719 N N . LEU A 1 88 ? -0.892 -9.149 5.582 1.00 92.50 88 LEU A N 1
ATOM 720 C CA . LEU A 1 88 ? -0.258 -8.846 6.869 1.00 92.50 88 LEU A CA 1
ATOM 721 C C . LEU A 1 88 ? -1.079 -7.859 7.710 1.00 92.50 88 LEU A C 1
ATOM 723 O O . LEU A 1 88 ? -1.179 -8.046 8.922 1.00 92.50 88 LEU A O 1
ATOM 727 N N . LEU A 1 89 ? -1.719 -6.863 7.085 1.00 92.38 89 LEU A N 1
ATOM 728 C CA . LEU A 1 89 ? -2.657 -5.966 7.773 1.00 92.38 89 LEU A CA 1
ATOM 729 C C . LEU A 1 89 ? -3.754 -6.761 8.495 1.00 92.38 89 LEU A C 1
ATOM 731 O O . LEU A 1 89 ? -4.072 -6.454 9.641 1.00 92.38 89 LEU A O 1
ATOM 735 N N . PHE A 1 90 ? -4.313 -7.789 7.855 1.00 89.19 90 PHE A N 1
ATOM 736 C CA . PHE A 1 90 ? -5.369 -8.620 8.438 1.00 89.19 90 PHE A CA 1
ATOM 737 C C . PHE A 1 90 ? -4.900 -9.467 9.609 1.00 89.19 90 PHE A C 1
ATOM 739 O O . PHE A 1 90 ? -5.599 -9.554 10.621 1.00 89.19 90 PHE A O 1
ATOM 746 N N . LEU A 1 91 ? -3.722 -10.076 9.485 1.00 90.25 91 LEU A N 1
ATOM 747 C CA . LEU A 1 91 ? -3.122 -10.836 10.577 1.00 90.25 91 LEU A CA 1
ATOM 748 C C . LEU A 1 91 ? -2.844 -9.937 11.783 1.00 90.25 91 LEU A C 1
ATOM 750 O O . LEU A 1 91 ? -3.200 -10.282 12.909 1.00 90.25 91 LEU A O 1
ATOM 754 N N . GLU A 1 92 ? -2.268 -8.762 11.538 1.00 92.31 92 GLU A N 1
ATOM 755 C CA . GLU A 1 92 ? -1.933 -7.800 12.583 1.00 92.31 92 GLU A CA 1
ATOM 756 C C . GLU A 1 92 ? -3.193 -7.217 13.241 1.00 92.31 92 GLU A C 1
ATOM 758 O O . GLU A 1 92 ? -3.263 -7.101 14.466 1.00 92.31 92 GLU A O 1
ATOM 763 N N . ALA A 1 93 ? -4.223 -6.907 12.448 1.00 90.00 93 ALA A N 1
ATOM 764 C CA . ALA A 1 93 ? -5.509 -6.439 12.951 1.00 90.00 93 ALA A CA 1
ATOM 765 C C . ALA A 1 93 ? -6.203 -7.505 13.816 1.00 90.00 93 ALA A C 1
ATOM 767 O O . ALA A 1 93 ? -6.738 -7.168 14.874 1.00 90.00 93 ALA A O 1
ATOM 768 N N . LYS A 1 94 ? -6.162 -8.785 13.409 1.00 89.12 94 LYS A N 1
ATOM 769 C CA . LYS A 1 94 ? -6.716 -9.904 14.192 1.00 89.12 94 LYS A CA 1
ATOM 770 C C . LYS A 1 94 ? -5.964 -10.074 15.505 1.00 89.12 94 LYS A C 1
ATOM 772 O O . LYS A 1 94 ? -6.578 -10.143 16.564 1.00 89.12 94 LYS A O 1
ATOM 777 N N . LYS A 1 95 ? -4.629 -10.088 15.446 1.00 91.81 95 LYS A N 1
ATOM 778 C CA . LYS A 1 95 ? -3.758 -10.220 16.623 1.00 91.81 95 LYS A CA 1
ATOM 779 C C . LYS A 1 95 ? -4.016 -9.121 17.657 1.00 91.81 95 LYS A C 1
ATOM 781 O O . LYS A 1 95 ? -3.925 -9.375 18.852 1.00 91.81 95 LYS A O 1
ATOM 786 N N . LYS A 1 96 ? -4.352 -7.912 17.200 1.00 90.19 96 LYS A N 1
ATOM 787 C CA . LYS A 1 96 ? -4.680 -6.761 18.055 1.00 90.19 96 LYS A CA 1
ATOM 788 C C . LYS A 1 96 ? -6.152 -6.693 18.482 1.00 90.19 96 LYS A C 1
ATOM 790 O O . LYS A 1 96 ? -6.516 -5.784 19.224 1.00 90.19 96 LYS A O 1
ATOM 795 N N . GLY A 1 97 ? -6.992 -7.629 18.033 1.00 88.81 97 GLY A N 1
ATOM 796 C CA . GLY A 1 97 ? -8.421 -7.664 18.354 1.00 88.81 97 GLY A CA 1
ATOM 797 C C . GLY A 1 97 ? -9.227 -6.532 17.712 1.00 88.81 97 GLY A C 1
ATOM 798 O O . GLY A 1 97 ? -10.281 -6.161 18.219 1.00 88.81 97 GLY A O 1
ATOM 799 N N . TYR A 1 98 ? -8.734 -5.942 16.619 1.00 89.12 98 TYR A N 1
ATOM 800 C CA . TYR A 1 98 ? -9.452 -4.882 15.899 1.00 89.12 98 TYR A CA 1
ATOM 801 C C . TYR A 1 98 ? -10.569 -5.443 15.018 1.00 89.12 98 TYR A C 1
ATOM 803 O O . TYR A 1 98 ? -11.521 -4.734 14.681 1.00 89.12 98 TYR A O 1
ATOM 811 N N . VAL A 1 99 ? -10.434 -6.714 14.643 1.00 85.94 99 VAL A N 1
ATOM 812 C CA . VAL A 1 99 ? -11.287 -7.419 13.696 1.00 85.94 99 VAL A CA 1
ATOM 813 C C . VAL A 1 99 ? -11.535 -8.858 14.128 1.00 85.94 99 VAL A C 1
ATOM 815 O O . VAL A 1 99 ? -10.652 -9.478 14.721 1.00 85.94 99 VAL A O 1
ATOM 818 N N . ASP A 1 100 ? -12.702 -9.381 13.759 1.00 80.25 100 ASP A N 1
ATOM 819 C CA . ASP A 1 100 ? -13.094 -10.780 13.942 1.00 80.25 100 ASP A CA 1
ATOM 820 C C . ASP A 1 100 ? -13.612 -11.396 12.628 1.00 80.25 100 ASP A C 1
ATOM 822 O O . ASP A 1 100 ? -14.090 -10.659 11.752 1.00 80.25 100 ASP A O 1
ATOM 826 N N . TYR A 1 101 ? -13.480 -12.721 12.488 1.00 67.56 101 TYR A N 1
ATOM 827 C CA . TYR A 1 101 ? -13.860 -13.490 11.289 1.00 67.56 101 TYR A CA 1
ATOM 828 C C . TYR A 1 101 ? -15.094 -14.350 11.530 1.00 67.56 101 TYR A C 1
ATOM 830 O O . TYR A 1 101 ? -15.080 -15.114 12.518 1.00 67.56 101 TYR A O 1
#

Organ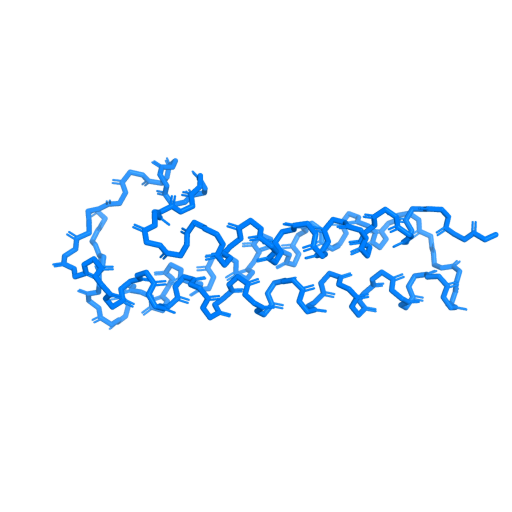ism: NCBI:txid1421016

Radius of gyration: 14.81 Å; Cα contacts (8 Å, |Δi|>4): 109; chains: 1; bounding box: 34×24×39 Å

Secondary structure (DSSP, 8-state):
--HHHHHHHHHHHHHHHHHHHTTTS--HHHHHTT-EESSHHHHHHHHHHHHHHHHHHHHHHHHHHHHTT--THHHHHHHHHHHHHHHHHHHHHHHTTSEE-

pLDDT: mean 88.23, std 7.12, range [65.75, 95.75]

Solvent-accessible surface area (backbone atoms only — not comparable to full-atom values): 5370 Å² total; per-residue (Å²): 128,40,63,68,19,51,52,34,27,51,50,13,52,52,50,35,53,51,41,63,77,40,40,95,49,82,50,72,72,57,63,73,66,71,57,47,69,72,34,60,72,63,40,33,56,49,51,40,53,50,43,48,53,46,16,53,49,33,31,54,51,12,48,50,27,38,75,68,59,55,63,72,67,56,56,57,52,47,55,54,50,50,50,49,53,56,50,49,50,52,54,53,33,42,76,70,57,23,36,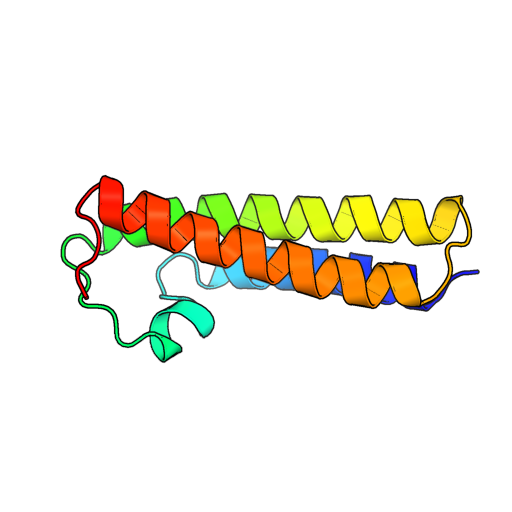48,132

Sequence (101 aa):
MNWLGIVLVIAGVIYLMYSILNKDKVTYYTRKAKIRLLKSDEFLKLQLKFSIINSIYLVIFGILIIVFNLNSIFIVASGVIFYFINFLLFLEAKKKGYVDY

Foldseek 3Di:
DQVVLVVLLVVLVVLLVVLVVQLLDDDPVRVVVVKDFPASNVLSVLVSVLSNVLSVLSNVLSVVCVVVVDDPVSVVVSVVVSVVSVVVSVVVCVVVVRIDD

Mean predicted aligned error: 4.49 Å